Protein AF-T1PZU6-F1 (afdb_monomer_lite)

Radius of gyration: 20.19 Å; chains: 1; bounding box: 50×31×63 Å

Sequence (178 aa):
MLPDRKLKYFGQQSLHVLSESKDANSLLLFWYWEDCLKQRFERFVVALEDASKDALPFLKDKALNTMFDLLKDKPEQERKLLSTLVNKLGDPERKVASNAGYLLSRLLTAHSNMKAGVVDEVHIFVFRPHVGLRARYYAVIFFNQILLSPHGDGPNLARPPLDIYFALFKGLISTDDE

Foldseek 3Di:
DDDPDAQDALVVDDCVVLVVDPCNPVVSVVNNVSNVVLVVVVVVLVVLLVLLVDPDVVSVLVSLVVLLVCCQPPCHVVLSSLLSLLCQCQPPDPVSNLVSLVSLLVSCVRDVPCLVVNLVSNLVVLPDPPRDPSSLVSSLVSLVSDDADPDDCRVVSVPSSVVSVVVVVVVVVVVVVD

Secondary structure (DSSP, 8-state):
---SS----GGGS-THHHHH-S-HHHHHHHHHHHHHHHHHHHHHHHHHHHHTTSS-HHHHHHHHHHHHHHHHH--TTHHHHHHHHHHGGG-SSHHHHHHHHHHHHHHHHH-GGGHHHHHHHHHHHHTSTT--HHHHHHHHHHHHH----SSTTHHHHTHHHHHHHHHHHHHHHHHTT-

InterPro domains:
  IPR016024 Armadillo-type fold [SSF48371] (31-120)
  IPR040155 CEBPZ/Mak21-like [PTHR12048] (1-175)

pLDDT: mean 88.54, std 9.93, range [37.41, 98.0]

Organism: Pinus tabuliformis (NCBI:txid88731)

Structure (mmCIF, N/CA/C/O backbone):
data_AF-T1PZU6-F1
#
_entry.id   AF-T1PZU6-F1
#
loop_
_atom_site.group_PDB
_atom_site.id
_atom_site.type_symbol
_atom_site.label_atom_id
_atom_site.label_alt_id
_atom_site.label_comp_id
_atom_site.label_asym_id
_atom_site.label_entity_id
_atom_site.label_seq_id
_atom_site.pdbx_PDB_ins_code
_atom_site.Cartn_x
_atom_site.Cartn_y
_atom_site.Cartn_z
_atom_site.occupancy
_atom_site.B_iso_or_equiv
_atom_site.auth_seq_id
_atom_site.auth_comp_id
_atom_site.auth_asym_id
_atom_site.auth_atom_id
_atom_site.pdbx_PDB_model_num
ATOM 1 N N . MET A 1 1 ? -7.942 10.747 18.951 1.00 50.69 1 MET A N 1
ATOM 2 C CA . MET A 1 1 ? -9.085 9.996 19.523 1.00 50.69 1 MET A CA 1
ATOM 3 C C . MET A 1 1 ? -9.245 8.578 18.951 1.00 50.69 1 MET A C 1
ATOM 5 O O . MET A 1 1 ? -10.196 7.910 19.325 1.00 50.69 1 MET A O 1
ATOM 9 N N . LEU A 1 2 ? -8.332 8.073 18.105 1.00 65.38 2 LEU A N 1
ATOM 10 C CA . LEU A 1 2 ? -8.278 6.641 17.768 1.00 65.38 2 LEU A CA 1
ATOM 11 C C . LEU A 1 2 ? -7.325 5.918 18.727 1.00 65.38 2 LEU A C 1
ATOM 13 O O . LEU A 1 2 ? -6.334 6.534 19.124 1.00 65.38 2 LEU A O 1
ATOM 17 N N . PRO A 1 3 ? -7.588 4.648 19.076 1.00 76.75 3 PRO A N 1
ATOM 18 C CA . PRO A 1 3 ? -6.662 3.866 19.882 1.00 76.75 3 PRO A CA 1
ATOM 19 C C . PRO A 1 3 ? -5.323 3.660 19.151 1.00 76.75 3 PRO A C 1
ATOM 21 O O . PRO A 1 3 ? -5.237 3.738 17.922 1.00 76.75 3 PRO A O 1
ATOM 24 N N . ASP A 1 4 ? -4.267 3.357 19.905 1.00 82.12 4 ASP A N 1
ATOM 25 C CA . ASP A 1 4 ? -2.944 3.016 19.351 1.00 82.12 4 ASP A CA 1
ATOM 26 C C . ASP A 1 4 ? -2.824 1.540 18.936 1.00 82.12 4 ASP A C 1
ATOM 28 O O . ASP A 1 4 ? -1.750 1.058 18.590 1.00 82.12 4 ASP A O 1
ATOM 32 N N . ARG A 1 5 ? -3.957 0.827 18.907 1.00 88.19 5 ARG A N 1
ATOM 33 C CA . ARG A 1 5 ? -4.094 -0.539 18.389 1.00 88.19 5 ARG A CA 1
ATOM 34 C C . ARG A 1 5 ? -4.959 -0.572 17.128 1.00 88.19 5 ARG A C 1
ATOM 36 O O . ARG A 1 5 ? -5.801 0.304 16.935 1.00 88.19 5 ARG A O 1
ATOM 43 N N . LYS A 1 6 ? -4.814 -1.640 16.332 1.00 88.75 6 LYS A N 1
ATOM 44 C CA . LYS A 1 6 ? -5.706 -1.942 15.196 1.00 88.75 6 LYS A CA 1
ATOM 45 C C . LYS A 1 6 ? -7.159 -2.072 15.665 1.00 88.75 6 LYS A C 1
ATOM 47 O O . LYS A 1 6 ? -7.419 -2.536 16.786 1.00 88.75 6 LYS A O 1
ATOM 52 N N . LEU A 1 7 ? -8.086 -1.661 14.804 1.00 92.88 7 LEU A N 1
ATOM 53 C CA . LEU A 1 7 ? -9.520 -1.759 15.055 1.00 92.88 7 LEU A CA 1
ATOM 54 C C . LEU A 1 7 ? -9.953 -3.226 15.049 1.00 92.88 7 LEU A C 1
ATOM 56 O O . LEU A 1 7 ? -9.413 -4.046 14.297 1.00 92.88 7 LEU A O 1
ATOM 60 N N . LYS A 1 8 ? -10.952 -3.552 15.864 1.00 92.75 8 LYS A N 1
ATOM 61 C CA . LYS A 1 8 ? -11.527 -4.897 15.953 1.00 92.75 8 LYS A CA 1
ATOM 62 C C . LYS A 1 8 ? -12.921 -4.931 15.348 1.00 92.75 8 LYS A C 1
ATOM 64 O O . LYS A 1 8 ? -13.692 -3.992 15.517 1.00 92.75 8 LYS A O 1
ATOM 69 N N . TYR A 1 9 ? -13.244 -6.036 14.684 1.00 94.56 9 TYR A N 1
ATOM 70 C CA . TYR A 1 9 ? -14.632 -6.330 14.345 1.00 94.56 9 TYR A CA 1
ATOM 71 C C . TYR A 1 9 ? -15.425 -6.657 15.609 1.00 94.56 9 TYR A C 1
ATOM 73 O O . TYR A 1 9 ? -14.864 -7.128 16.602 1.00 94.56 9 TYR A O 1
ATOM 81 N N . PHE A 1 10 ? -16.741 -6.490 15.547 1.00 93.19 10 PHE A N 1
ATOM 82 C CA . PHE A 1 10 ? -17.642 -6.769 16.661 1.00 93.19 10 PHE A CA 1
ATOM 83 C C . PHE A 1 10 ? -17.497 -8.215 17.156 1.00 93.19 10 PHE A C 1
ATOM 85 O O . PHE A 1 10 ? -17.365 -8.459 18.352 1.00 93.19 10 PHE A O 1
ATOM 92 N N . GLY A 1 11 ? -17.407 -9.176 16.230 1.00 91.38 11 GLY A N 1
ATOM 93 C CA . GLY A 1 11 ? -17.224 -10.596 16.554 1.00 91.38 11 GLY A CA 1
ATOM 94 C C . GLY A 1 11 ? -15.867 -10.958 17.174 1.00 91.38 11 GLY A C 1
ATOM 95 O O . GLY A 1 11 ? -15.697 -12.079 17.636 1.00 91.38 11 GLY A O 1
ATOM 96 N N . GLN A 1 12 ? -14.895 -10.038 17.192 1.00 92.50 12 GLN A N 1
ATOM 97 C CA . GLN A 1 12 ? -13.577 -10.236 17.815 1.00 92.50 12 GLN A CA 1
ATOM 98 C C . GLN A 1 12 ? -13.513 -9.701 19.253 1.00 92.50 12 GLN A C 1
ATOM 100 O O . GLN A 1 12 ? -12.466 -9.786 19.903 1.00 92.50 12 GLN A O 1
ATOM 105 N N . GLN A 1 13 ? -14.596 -9.096 19.741 1.00 91.12 13 GLN A N 1
ATOM 106 C CA . GLN A 1 13 ? -14.656 -8.527 21.081 1.00 91.12 13 GLN A CA 1
ATOM 107 C C . GLN A 1 13 ? -14.931 -9.625 22.115 1.00 91.12 13 GLN A C 1
ATOM 109 O O . GLN A 1 13 ? -15.678 -10.571 21.867 1.00 91.12 13 GLN A O 1
ATOM 114 N N . SER A 1 14 ? -14.309 -9.518 23.290 1.00 87.50 14 SER A N 1
ATOM 115 C CA . SER A 1 14 ? -14.438 -10.537 24.336 1.00 87.50 14 SER A CA 1
ATOM 116 C C . SER A 1 14 ? -15.700 -10.312 25.162 1.00 87.50 14 SER A C 1
ATOM 118 O O . SER A 1 14 ? -15.743 -9.408 25.995 1.00 87.50 14 SER A O 1
ATOM 120 N N . LEU A 1 15 ? -16.707 -11.170 24.980 1.00 83.62 15 LEU A N 1
ATOM 121 C CA . LEU A 1 15 ? -17.978 -11.097 25.714 1.00 83.62 15 LEU A CA 1
ATOM 122 C C . LEU A 1 15 ? -17.810 -11.248 27.236 1.00 83.62 15 LEU A C 1
ATOM 124 O O . LEU A 1 15 ? -18.623 -10.716 27.982 1.00 83.62 15 LEU A O 1
ATOM 128 N N . HIS A 1 16 ? -16.739 -11.896 27.708 1.00 83.25 16 HIS A N 1
ATOM 129 C CA . HIS A 1 16 ? -16.426 -12.006 29.142 1.00 83.25 16 HIS A CA 1
ATOM 130 C C . HIS A 1 16 ? -16.240 -10.634 29.811 1.00 83.25 16 HIS A C 1
ATOM 132 O O . HIS A 1 16 ? -16.545 -10.449 30.984 1.00 83.25 16 HIS A O 1
ATOM 138 N N . VAL A 1 17 ? -15.784 -9.632 29.056 1.00 83.81 17 VAL A N 1
ATOM 139 C CA . VAL A 1 17 ? -15.612 -8.264 29.569 1.00 83.81 17 VAL A CA 1
ATOM 140 C C . VAL A 1 17 ? -16.969 -7.588 29.819 1.00 83.81 17 VAL A C 1
ATOM 142 O O . VAL A 1 17 ? -17.066 -6.688 30.651 1.00 83.81 17 VAL A O 1
ATOM 145 N N . LEU A 1 18 ? -18.045 -8.032 29.153 1.00 80.44 18 LEU A N 1
ATOM 146 C CA . LEU A 1 18 ? -19.393 -7.494 29.375 1.00 80.44 18 LEU A CA 1
ATOM 147 C C . LEU A 1 18 ? -19.954 -7.891 30.741 1.00 80.44 18 LEU A C 1
ATOM 149 O O . LEU A 1 18 ? -20.626 -7.073 31.358 1.00 80.44 18 LEU A O 1
ATOM 153 N N . SER A 1 19 ? -19.678 -9.112 31.218 1.00 76.00 19 SER A N 1
ATOM 154 C CA . SER A 1 19 ? -20.188 -9.590 32.513 1.00 76.00 19 SER A CA 1
ATOM 155 C C . SER A 1 19 ? -19.568 -8.874 33.713 1.00 76.00 19 SER A C 1
ATOM 157 O O . SER A 1 19 ? -20.179 -8.825 34.776 1.00 76.00 19 SER A O 1
ATOM 159 N N . GLU A 1 20 ? -18.375 -8.306 33.547 1.00 79.12 20 GLU A N 1
ATOM 160 C CA . GLU A 1 20 ? -17.659 -7.571 34.598 1.00 79.12 20 GLU A CA 1
ATOM 161 C C . GLU A 1 20 ? -17.928 -6.057 34.551 1.00 79.12 20 GLU A C 1
ATOM 163 O O . GLU A 1 20 ? -17.630 -5.331 35.503 1.00 79.12 20 GLU A O 1
ATOM 168 N N . SER A 1 21 ? -18.492 -5.560 33.446 1.00 81.31 21 SER A N 1
ATOM 169 C CA . SER A 1 21 ? -18.734 -4.134 33.242 1.00 81.31 21 SER A CA 1
ATOM 170 C C . SER A 1 21 ? -20.009 -3.672 33.944 1.00 81.31 21 SER A C 1
ATOM 172 O O . SER A 1 21 ? -21.084 -4.242 33.766 1.00 81.31 21 SER A O 1
ATOM 174 N N . LYS A 1 22 ? -19.917 -2.550 34.668 1.00 79.88 22 LYS A N 1
ATOM 175 C CA . LYS A 1 22 ? -21.090 -1.852 35.223 1.00 79.88 22 LYS A CA 1
ATOM 176 C C . LYS A 1 22 ? -21.987 -1.235 34.142 1.00 79.88 22 LYS A C 1
ATOM 178 O O . LYS A 1 22 ? -23.138 -0.928 34.431 1.00 79.88 22 LYS A O 1
ATOM 183 N N . ASP A 1 23 ? -21.470 -1.056 32.926 1.00 87.38 23 ASP A N 1
ATOM 184 C CA . ASP A 1 23 ? -22.191 -0.477 31.790 1.00 87.38 23 ASP A CA 1
ATOM 185 C C . ASP A 1 23 ? -21.943 -1.291 30.510 1.00 87.38 23 ASP A C 1
ATOM 187 O O . ASP A 1 23 ? -21.188 -0.918 29.606 1.00 87.38 23 ASP A O 1
ATOM 191 N N . ALA A 1 24 ? -22.549 -2.477 30.465 1.00 87.50 24 ALA A N 1
ATOM 192 C CA . ALA A 1 24 ? -22.437 -3.390 29.332 1.00 87.50 24 ALA A CA 1
ATOM 193 C C . ALA A 1 24 ? -23.049 -2.814 28.038 1.00 87.50 24 ALA A C 1
ATOM 195 O O . ALA A 1 24 ? -22.529 -3.062 26.951 1.00 87.50 24 ALA A O 1
ATOM 196 N N . ASN A 1 25 ? -24.115 -2.011 28.140 1.00 89.44 25 ASN A N 1
ATOM 197 C CA . ASN A 1 25 ? -24.802 -1.441 26.977 1.00 89.44 25 ASN A CA 1
ATOM 198 C C . ASN A 1 25 ? -23.945 -0.390 26.262 1.00 89.44 25 ASN A C 1
ATOM 200 O O . ASN A 1 25 ? -23.821 -0.440 25.036 1.00 89.44 25 ASN A O 1
ATOM 204 N N . SER A 1 26 ? -23.304 0.522 27.001 1.00 90.44 26 SER A N 1
ATOM 205 C CA . SER A 1 26 ? -22.387 1.494 26.392 1.00 90.44 26 SER A CA 1
ATOM 206 C C . SER A 1 26 ? -21.176 0.816 25.750 1.00 90.44 26 SER A C 1
ATOM 208 O O . SER A 1 26 ? -20.726 1.236 24.683 1.00 90.44 26 SER A O 1
ATOM 210 N N . LEU A 1 27 ? -20.671 -0.268 26.353 1.00 90.88 27 LEU A N 1
ATOM 211 C CA . LEU A 1 27 ? -19.560 -1.039 25.793 1.00 90.88 27 LEU A CA 1
ATOM 212 C C . LEU A 1 27 ? -19.947 -1.737 24.479 1.00 90.88 27 LEU A C 1
ATOM 214 O O . LEU A 1 27 ? -19.192 -1.673 23.509 1.00 90.88 27 LEU A O 1
ATOM 218 N N . LEU A 1 28 ? -21.144 -2.329 24.410 1.00 91.69 28 LEU A N 1
ATOM 219 C CA . LEU A 1 28 ? -21.693 -2.907 23.177 1.00 91.69 28 LEU A CA 1
ATOM 220 C C . LEU A 1 28 ? -21.841 -1.861 22.068 1.00 91.69 28 LEU A C 1
ATOM 222 O O . LEU A 1 28 ? -21.465 -2.118 20.923 1.00 91.69 28 LEU A O 1
ATOM 226 N N . LEU A 1 29 ? -22.348 -0.670 22.402 1.00 92.56 29 LEU A N 1
ATOM 227 C CA . LEU A 1 29 ? -22.477 0.424 21.442 1.00 92.56 29 LEU A CA 1
ATOM 228 C C . LEU A 1 29 ? -21.107 0.872 20.916 1.00 92.56 29 LEU A C 1
ATOM 230 O O . LEU A 1 29 ? -20.946 1.077 19.712 1.00 92.56 29 LEU A O 1
ATOM 234 N N . PHE A 1 30 ? -20.109 0.975 21.797 1.00 91.31 30 PHE A N 1
ATOM 235 C CA . PHE A 1 30 ? -18.738 1.294 21.408 1.00 91.31 30 PHE A CA 1
ATOM 236 C C . PHE A 1 30 ? -18.144 0.231 20.474 1.00 91.31 30 PHE A C 1
ATOM 238 O O . PHE A 1 30 ? -17.544 0.575 19.457 1.00 91.31 30 PHE A O 1
ATOM 245 N N . TRP A 1 31 ? -18.345 -1.055 20.766 1.00 93.31 31 TRP A N 1
ATOM 246 C CA . TRP A 1 31 ? -17.894 -2.147 19.900 1.00 93.31 31 TRP A CA 1
ATOM 247 C C . TRP A 1 31 ? -18.561 -2.132 18.529 1.00 93.31 31 TRP A C 1
ATOM 249 O O . TRP A 1 31 ? -17.892 -2.358 17.523 1.00 93.31 31 TRP A O 1
ATOM 259 N N . TYR A 1 32 ? -19.861 -1.846 18.475 1.00 94.19 32 TYR A N 1
ATOM 260 C CA . TYR A 1 32 ? -20.583 -1.716 17.212 1.00 94.19 32 TYR A CA 1
ATOM 261 C C . TYR A 1 32 ? -20.080 -0.521 16.392 1.00 94.19 32 TYR A C 1
ATOM 263 O O . TYR A 1 32 ? -19.895 -0.618 15.177 1.00 94.19 32 TYR A O 1
ATOM 271 N N . TRP A 1 33 ? -19.798 0.602 17.055 1.00 95.00 33 TRP A N 1
ATOM 272 C CA . TRP A 1 33 ? -19.180 1.755 16.412 1.00 95.00 33 TRP A CA 1
ATOM 273 C C . TRP A 1 33 ? -17.775 1.435 15.878 1.00 95.00 33 TRP A C 1
ATOM 275 O O . TRP A 1 33 ? -17.469 1.794 14.739 1.00 95.00 33 TRP A O 1
ATOM 285 N N . GLU A 1 34 ? -16.943 0.735 16.660 1.00 94.56 34 GLU A N 1
ATOM 286 C CA . GLU A 1 34 ? -15.592 0.321 16.254 1.00 94.56 34 GLU A CA 1
ATOM 287 C C . GLU A 1 34 ? -15.638 -0.567 15.000 1.00 94.56 34 GLU A C 1
ATOM 289 O O . GLU A 1 34 ? -14.887 -0.340 14.048 1.00 94.56 34 GLU A O 1
ATOM 294 N N . ASP A 1 35 ? -16.571 -1.519 14.963 1.00 95.44 35 ASP A N 1
ATOM 295 C CA . ASP A 1 35 ? -16.813 -2.390 13.814 1.00 95.44 35 ASP A CA 1
ATOM 296 C C . ASP A 1 35 ? -17.216 -1.596 12.561 1.00 95.44 35 ASP A C 1
ATOM 298 O O . ASP A 1 35 ? -16.600 -1.735 11.500 1.00 95.44 35 ASP A O 1
ATOM 302 N N . CYS A 1 36 ? -18.182 -0.681 12.692 1.00 96.12 36 CYS A N 1
ATOM 303 C CA . CYS A 1 36 ? -18.616 0.181 11.592 1.00 96.12 36 CYS A CA 1
ATOM 304 C C . CYS A 1 36 ? -17.473 1.057 11.062 1.00 96.12 36 CYS A C 1
ATOM 306 O O . CYS A 1 36 ? -17.3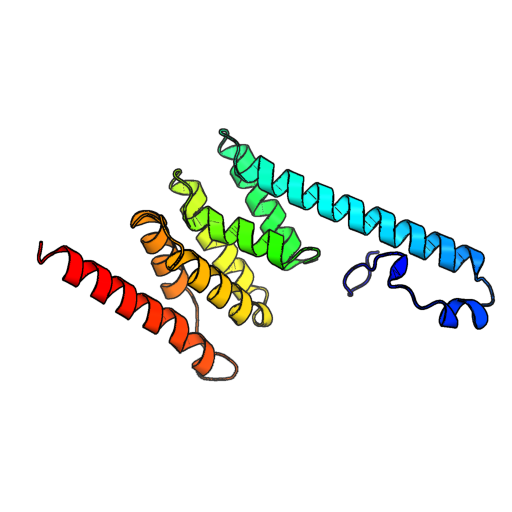49 1.270 9.850 1.00 96.12 36 CYS A O 1
ATOM 308 N N . LEU A 1 37 ? -16.636 1.580 11.961 1.00 94.75 37 LEU A N 1
ATOM 309 C CA . LEU A 1 37 ? -15.469 2.368 11.590 1.00 94.75 37 LEU A CA 1
ATOM 310 C C . LEU A 1 37 ? -14.459 1.517 10.814 1.00 94.75 37 LEU A C 1
ATOM 312 O O . LEU A 1 37 ? -13.980 1.960 9.769 1.00 94.75 37 LEU A O 1
ATOM 316 N N . LYS A 1 38 ? -14.181 0.294 11.279 1.00 95.06 38 LYS A N 1
ATOM 317 C CA . LYS A 1 38 ? -13.274 -0.641 10.606 1.00 95.06 38 LYS A CA 1
ATOM 318 C C . LYS A 1 38 ? -13.753 -0.974 9.191 1.00 95.06 38 LYS A C 1
ATOM 320 O O . LYS A 1 38 ? -12.992 -0.824 8.236 1.00 95.06 38 LYS A O 1
ATOM 325 N N . GLN A 1 39 ? -15.035 -1.306 9.030 1.00 96.25 39 GLN A N 1
ATOM 326 C CA . GLN A 1 39 ? -15.628 -1.561 7.714 1.00 96.25 39 GLN A CA 1
ATOM 327 C C . GLN A 1 39 ? -15.545 -0.340 6.785 1.00 96.25 39 GLN A C 1
ATOM 329 O O . GLN A 1 39 ? -15.301 -0.469 5.584 1.00 96.25 39 GLN A O 1
ATOM 334 N N . ARG A 1 40 ? -15.758 0.872 7.313 1.00 95.88 40 ARG A N 1
ATOM 335 C CA . ARG A 1 40 ? -15.651 2.102 6.517 1.00 95.88 40 ARG A CA 1
ATOM 336 C C . ARG A 1 40 ? -14.211 2.378 6.095 1.00 95.88 40 ARG A C 1
ATOM 338 O O . ARG A 1 40 ? -13.996 2.804 4.962 1.00 95.88 40 ARG A O 1
ATOM 345 N N . PHE A 1 41 ? -13.247 2.102 6.969 1.00 95.50 41 PHE A N 1
ATOM 346 C CA . PHE A 1 41 ? -11.828 2.207 6.648 1.00 95.50 41 PHE A CA 1
ATOM 347 C C . PHE A 1 41 ? -11.451 1.257 5.505 1.00 95.50 41 PHE A C 1
ATOM 349 O O . PHE A 1 41 ? -10.816 1.669 4.542 1.00 95.50 41 PHE A O 1
ATOM 356 N N . GLU A 1 42 ? -11.915 0.008 5.548 1.00 96.00 42 GLU A N 1
ATOM 357 C CA . GLU A 1 42 ? -11.705 -0.963 4.467 1.00 96.00 42 GLU A CA 1
ATOM 358 C C . GLU A 1 42 ? -12.232 -0.478 3.119 1.00 96.00 42 GLU A C 1
ATOM 360 O O . GLU A 1 42 ? -11.514 -0.528 2.119 1.00 96.00 42 GLU A O 1
ATOM 365 N N . ARG A 1 43 ? -13.457 0.061 3.094 1.00 97.69 43 ARG A N 1
ATOM 366 C CA . ARG A 1 43 ? -14.031 0.658 1.878 1.00 97.69 43 ARG A CA 1
ATOM 367 C C . ARG A 1 43 ? -13.212 1.848 1.387 1.00 97.69 43 ARG A C 1
ATOM 369 O O . ARG A 1 43 ? -13.040 2.005 0.183 1.00 97.69 43 ARG A O 1
ATOM 376 N N . PHE A 1 44 ? -12.686 2.664 2.298 1.00 97.44 44 PHE A N 1
ATOM 377 C CA . PHE A 1 44 ? -11.822 3.785 1.942 1.00 97.44 44 PHE A CA 1
ATOM 378 C C . PHE A 1 44 ? -10.505 3.317 1.309 1.00 97.44 44 PHE A C 1
ATOM 380 O O . PHE A 1 44 ? -10.106 3.846 0.277 1.00 97.44 44 PHE A O 1
ATOM 387 N N . VAL A 1 45 ? -9.870 2.275 1.853 1.00 97.56 45 VAL A N 1
ATOM 388 C CA . VAL A 1 45 ? -8.649 1.691 1.271 1.00 97.56 45 VAL A CA 1
ATOM 389 C C . VAL A 1 45 ? -8.910 1.089 -0.109 1.00 97.56 45 VAL A C 1
ATOM 391 O O . VAL A 1 45 ? -8.089 1.257 -1.005 1.00 97.56 45 VAL A O 1
ATOM 394 N N . VAL A 1 46 ? -10.056 0.430 -0.314 1.00 97.88 46 VAL A N 1
ATOM 395 C CA . VAL A 1 46 ? -10.481 -0.032 -1.650 1.00 97.88 46 VAL A CA 1
ATOM 396 C C . VAL A 1 46 ? -10.625 1.155 -2.610 1.00 97.88 46 VAL A C 1
ATOM 398 O O . VAL A 1 46 ? -10.061 1.127 -3.697 1.00 97.88 46 VAL A O 1
ATOM 401 N N . ALA A 1 47 ? -11.298 2.229 -2.190 1.00 98.00 47 ALA A N 1
ATOM 402 C CA . ALA A 1 47 ? -11.468 3.418 -3.022 1.00 98.00 47 ALA A CA 1
ATOM 403 C C . ALA A 1 47 ? -10.131 4.098 -3.374 1.00 98.00 47 ALA A C 1
ATOM 405 O O . ALA A 1 47 ? -9.963 4.574 -4.494 1.00 98.00 47 ALA A O 1
ATOM 406 N N . LEU A 1 48 ? -9.162 4.121 -2.452 1.00 97.88 48 LEU A N 1
ATOM 407 C CA . LEU A 1 48 ? -7.805 4.607 -2.726 1.00 97.88 48 LEU A CA 1
ATOM 408 C C . LEU A 1 48 ? -7.070 3.719 -3.732 1.00 97.88 48 LEU A C 1
ATOM 410 O O . LEU A 1 48 ? -6.387 4.231 -4.619 1.00 97.88 48 LEU A O 1
ATOM 414 N N . GLU A 1 49 ? -7.209 2.398 -3.613 1.00 97.62 49 GLU A N 1
ATOM 415 C CA . GLU A 1 49 ? -6.639 1.456 -4.573 1.00 97.62 49 GLU A CA 1
ATOM 416 C C . GLU A 1 49 ? -7.187 1.714 -5.982 1.00 97.62 49 GLU A C 1
ATOM 418 O O . GLU A 1 49 ? -6.409 1.799 -6.936 1.00 97.62 49 GLU A O 1
ATOM 423 N N . ASP A 1 50 ? -8.497 1.905 -6.114 1.00 97.31 50 ASP A N 1
ATOM 424 C CA . ASP A 1 50 ? -9.139 2.194 -7.396 1.00 97.31 50 ASP A CA 1
ATOM 425 C C . ASP A 1 50 ? -8.727 3.568 -7.939 1.00 97.31 50 ASP A C 1
ATOM 427 O O . ASP A 1 50 ? -8.305 3.670 -9.091 1.00 97.31 50 ASP A O 1
ATOM 431 N N . ALA A 1 51 ? -8.706 4.605 -7.095 1.00 97.06 51 ALA A N 1
ATOM 432 C CA . ALA A 1 51 ? -8.222 5.937 -7.467 1.00 97.06 51 ALA A CA 1
ATOM 433 C C . ALA A 1 51 ? -6.751 5.924 -7.920 1.00 97.06 51 ALA A C 1
ATOM 435 O O . ALA A 1 51 ? -6.351 6.684 -8.800 1.00 97.06 51 ALA A O 1
ATOM 436 N N . SER A 1 52 ? -5.934 5.021 -7.373 1.00 97.12 52 SER A N 1
ATOM 437 C CA . SER A 1 52 ? -4.543 4.861 -7.800 1.00 97.12 52 SER A CA 1
ATOM 438 C C . SER A 1 52 ? -4.409 4.303 -9.221 1.00 97.12 52 SER A C 1
ATOM 440 O O . SER A 1 52 ? -3.344 4.418 -9.827 1.00 97.12 52 SER A O 1
ATOM 442 N N . LYS A 1 53 ? -5.447 3.653 -9.761 1.00 96.00 53 LYS A N 1
ATOM 443 C CA . LYS A 1 53 ? -5.484 3.071 -11.114 1.00 96.00 53 LYS A CA 1
ATOM 444 C C . LYS A 1 53 ? -6.111 4.017 -12.146 1.00 96.00 53 LYS A C 1
ATOM 446 O O . LYS A 1 53 ? -6.119 3.673 -13.324 1.00 96.00 53 LYS A O 1
ATOM 451 N N . ASP A 1 54 ? -6.599 5.179 -11.717 1.00 95.69 54 ASP A N 1
ATOM 452 C CA . ASP A 1 54 ? -7.269 6.158 -12.573 1.00 95.69 54 ASP A CA 1
ATOM 453 C C . ASP A 1 54 ? -6.361 6.669 -13.708 1.00 95.69 54 ASP A C 1
ATOM 455 O O . ASP A 1 54 ? -5.136 6.651 -13.597 1.00 95.69 54 ASP A O 1
ATOM 459 N N . ALA A 1 55 ? -6.944 7.137 -14.812 1.00 92.88 55 ALA A N 1
ATOM 460 C CA . ALA A 1 55 ? -6.192 7.701 -15.932 1.00 92.88 55 ALA A CA 1
ATOM 461 C C . ALA A 1 55 ? -5.566 9.069 -15.605 1.00 92.88 55 ALA A C 1
ATOM 463 O O . ALA A 1 55 ? -4.580 9.453 -16.233 1.00 92.88 55 ALA A O 1
ATOM 464 N N . LEU A 1 56 ? -6.120 9.805 -14.636 1.00 93.69 56 LEU A N 1
ATOM 465 C CA . LEU A 1 56 ? -5.660 11.129 -14.233 1.00 93.69 56 LEU A CA 1
ATOM 466 C C . LEU A 1 56 ? -4.457 11.032 -13.275 1.00 93.69 56 LEU A C 1
ATOM 468 O O . LEU A 1 56 ? -4.619 10.604 -12.127 1.00 93.69 56 LEU A O 1
ATOM 472 N N . PRO A 1 57 ? -3.263 11.526 -13.664 1.00 91.38 57 PRO A N 1
ATOM 473 C CA . PRO A 1 57 ? -2.056 11.445 -12.831 1.00 91.38 57 PRO A CA 1
ATOM 474 C C . PRO A 1 57 ? -2.210 12.088 -11.449 1.00 91.38 57 PRO A C 1
ATOM 476 O O . PRO A 1 57 ? -1.684 11.594 -10.456 1.00 91.38 57 PRO A O 1
ATOM 479 N N . PHE A 1 58 ? -2.974 13.180 -11.367 1.00 93.69 58 PHE A N 1
ATOM 480 C CA . PHE A 1 58 ? -3.243 13.878 -10.109 1.00 93.69 58 PHE A CA 1
ATOM 481 C C . PHE A 1 58 ? -4.025 13.023 -9.103 1.00 93.69 58 PHE A C 1
ATOM 483 O O . PHE A 1 58 ? -3.757 13.092 -7.903 1.00 93.69 58 PHE A O 1
ATOM 490 N N . LEU A 1 59 ? -4.981 12.212 -9.571 1.00 95.56 59 LEU A N 1
ATOM 491 C CA . LEU A 1 59 ? -5.728 11.312 -8.690 1.00 95.56 59 LEU A CA 1
ATOM 492 C C . LEU A 1 59 ? -4.832 10.191 -8.176 1.00 95.56 59 LEU A C 1
ATOM 494 O O . LEU A 1 59 ? -4.860 9.902 -6.980 1.00 95.56 59 LEU A O 1
ATOM 498 N N . LYS A 1 60 ? -3.972 9.640 -9.042 1.00 96.75 60 LYS A N 1
ATOM 499 C CA . LYS A 1 60 ? -2.961 8.662 -8.628 1.00 96.75 60 LYS A CA 1
ATOM 500 C C . LYS A 1 60 ? -2.045 9.225 -7.548 1.00 96.75 60 LYS A C 1
ATOM 502 O O . LYS A 1 60 ? -1.836 8.578 -6.527 1.00 96.75 60 LYS A O 1
ATOM 507 N N . ASP A 1 61 ? -1.526 10.434 -7.755 1.00 95.94 61 ASP A N 1
ATOM 508 C CA . ASP A 1 61 ? -0.618 11.089 -6.814 1.00 95.94 61 ASP A CA 1
ATOM 509 C C . ASP A 1 61 ? -1.280 11.327 -5.451 1.00 95.94 61 ASP A C 1
ATOM 511 O O . ASP A 1 61 ? -0.731 10.950 -4.413 1.00 95.94 61 ASP A O 1
ATOM 515 N N . LYS A 1 62 ? -2.507 11.860 -5.439 1.00 97.31 62 LYS A N 1
ATOM 516 C CA . LYS A 1 62 ? -3.276 12.017 -4.199 1.00 97.31 62 LYS A CA 1
ATOM 517 C C . LYS A 1 62 ? -3.537 10.686 -3.505 1.00 97.31 62 LYS A C 1
ATOM 519 O O . LYS A 1 62 ? -3.387 10.607 -2.285 1.00 97.31 62 LYS A O 1
ATOM 524 N N . ALA A 1 63 ? -3.902 9.650 -4.258 1.00 98.00 63 ALA A N 1
ATOM 525 C CA . ALA A 1 63 ? -4.148 8.327 -3.701 1.00 98.00 63 ALA A CA 1
ATOM 526 C C . ALA A 1 63 ? -2.882 7.755 -3.047 1.00 98.00 63 ALA A C 1
ATOM 528 O O . ALA A 1 63 ? -2.946 7.276 -1.916 1.00 98.00 63 ALA A O 1
ATOM 529 N N . LEU A 1 64 ? -1.725 7.859 -3.710 1.00 98.00 64 LEU A N 1
ATOM 530 C CA . LEU A 1 64 ? -0.461 7.346 -3.180 1.00 98.00 64 LEU A CA 1
ATOM 531 C C . LEU A 1 64 ? 0.014 8.097 -1.939 1.00 98.00 64 LEU A C 1
ATOM 533 O O . LEU A 1 64 ? 0.386 7.451 -0.961 1.00 98.00 64 LEU A O 1
ATOM 537 N N . ASN A 1 65 ? -0.045 9.431 -1.942 1.00 97.88 65 ASN A N 1
ATOM 538 C CA . ASN A 1 65 ? 0.297 10.221 -0.757 1.00 97.88 65 ASN A CA 1
ATOM 539 C C . ASN A 1 65 ? -0.634 9.889 0.419 1.00 97.88 65 ASN A C 1
ATOM 541 O O . ASN A 1 65 ? -0.158 9.653 1.525 1.00 97.88 65 ASN A O 1
ATOM 545 N N . THR A 1 66 ? -1.941 9.747 0.167 1.00 97.94 66 THR A N 1
ATOM 546 C CA . THR A 1 66 ? -2.897 9.352 1.215 1.00 97.94 66 THR A CA 1
ATOM 547 C C . THR A 1 66 ? -2.578 7.961 1.768 1.00 97.94 66 THR A C 1
ATOM 549 O O . THR A 1 66 ? -2.574 7.768 2.978 1.00 97.94 66 THR A O 1
ATOM 552 N N . MET A 1 67 ? -2.272 6.981 0.909 1.00 97.56 67 MET A N 1
ATOM 553 C CA . MET A 1 67 ? -1.883 5.637 1.356 1.00 97.56 67 MET A CA 1
ATOM 554 C C . MET A 1 67 ? -0.587 5.645 2.173 1.00 97.56 67 MET A C 1
ATOM 556 O O . MET A 1 67 ? -0.489 4.916 3.159 1.00 97.56 67 MET A O 1
ATOM 560 N N . PHE A 1 68 ? 0.389 6.470 1.787 1.00 97.12 68 PHE A N 1
ATOM 561 C CA . PHE A 1 68 ? 1.619 6.674 2.548 1.00 97.12 68 PHE A CA 1
ATOM 562 C C . PHE A 1 68 ? 1.336 7.253 3.940 1.00 97.12 68 PHE A C 1
ATOM 564 O O . PHE A 1 68 ? 1.826 6.704 4.925 1.00 97.12 68 PHE A O 1
ATOM 571 N N . ASP A 1 69 ? 0.519 8.304 4.034 1.00 96.25 69 ASP A N 1
ATOM 572 C CA . ASP A 1 69 ? 0.174 8.927 5.317 1.00 96.25 69 ASP A CA 1
ATOM 573 C C . ASP A 1 69 ? -0.563 7.936 6.233 1.00 96.25 69 ASP A C 1
ATOM 575 O O . ASP A 1 69 ? -0.262 7.842 7.423 1.00 96.25 69 ASP A O 1
ATOM 579 N N . LEU A 1 70 ? -1.461 7.113 5.674 1.00 94.94 70 LEU A N 1
ATOM 580 C CA . LEU A 1 70 ? -2.107 6.030 6.421 1.00 94.94 70 LEU A CA 1
ATOM 581 C C . LEU A 1 70 ? -1.093 4.993 6.921 1.00 94.94 70 LEU A C 1
ATOM 583 O O . LEU A 1 70 ? -1.124 4.645 8.096 1.00 94.94 70 LEU A O 1
ATOM 587 N N . LEU A 1 71 ? -0.185 4.511 6.066 1.00 94.44 71 LEU A N 1
ATOM 588 C CA . LEU A 1 71 ? 0.845 3.539 6.463 1.00 94.44 71 LEU A CA 1
ATOM 589 C C . LEU A 1 71 ? 1.765 4.079 7.562 1.00 94.44 71 LEU A C 1
ATOM 591 O O . LEU A 1 71 ? 2.172 3.325 8.442 1.00 94.44 71 LEU A O 1
ATOM 595 N N . LYS A 1 72 ? 2.084 5.372 7.501 1.00 92.94 72 LYS A N 1
ATOM 596 C CA . LYS A 1 72 ? 2.950 6.049 8.460 1.00 92.94 72 LYS A CA 1
ATOM 597 C C . LYS A 1 72 ? 2.249 6.264 9.807 1.00 92.94 72 LYS A C 1
ATOM 599 O O . LYS A 1 72 ? 2.771 5.891 10.852 1.00 92.94 72 LYS A O 1
ATOM 604 N N . ASP A 1 73 ? 1.050 6.842 9.802 1.00 90.81 73 ASP A N 1
ATOM 605 C CA . ASP A 1 73 ? 0.438 7.323 11.043 1.00 90.81 73 ASP A CA 1
ATOM 606 C C . ASP A 1 73 ? -0.552 6.311 11.658 1.00 90.81 73 ASP A C 1
ATOM 608 O O . ASP A 1 73 ? -0.589 6.142 12.881 1.00 90.81 73 ASP A O 1
ATOM 612 N N . LYS A 1 74 ? -1.366 5.621 10.842 1.00 88.69 74 LYS A N 1
ATOM 613 C CA . LYS A 1 74 ? -2.383 4.644 11.292 1.00 88.69 74 LYS A CA 1
ATOM 614 C C . LYS A 1 74 ? -2.567 3.506 10.261 1.00 88.69 74 LYS A C 1
ATOM 616 O O . LYS A 1 74 ? -3.539 3.535 9.499 1.00 88.69 74 LYS A O 1
ATOM 621 N N . PRO A 1 75 ? -1.691 2.475 10.259 1.00 89.31 75 PRO A N 1
ATOM 622 C CA . PRO A 1 75 ? -1.659 1.411 9.246 1.00 89.31 75 PRO A CA 1
ATOM 623 C C . PRO A 1 75 ? -2.766 0.354 9.439 1.00 89.31 75 PRO A C 1
ATOM 625 O O . PRO A 1 75 ? -2.525 -0.852 9.553 1.00 89.31 75 PRO A O 1
ATOM 628 N N . GLU A 1 76 ? -4.022 0.781 9.492 1.00 92.69 76 GLU A N 1
ATOM 629 C CA . GLU A 1 76 ? -5.158 -0.129 9.357 1.00 92.69 76 GLU A CA 1
ATOM 630 C C . GLU A 1 76 ? -5.189 -0.645 7.903 1.00 92.69 76 GLU A C 1
ATOM 632 O O . GLU A 1 76 ? -4.922 0.108 6.973 1.00 92.69 76 GLU A O 1
ATOM 637 N N . GLN A 1 77 ? -5.433 -1.944 7.681 1.00 93.81 77 GLN A N 1
ATOM 638 C CA . GLN A 1 77 ? -5.283 -2.579 6.352 1.00 93.81 77 GLN A CA 1
ATOM 639 C C . GLN A 1 77 ? -3.866 -2.473 5.730 1.00 93.81 77 GLN A C 1
ATOM 641 O O . GLN A 1 77 ? -3.703 -2.493 4.509 1.00 93.81 77 GLN A O 1
ATOM 646 N N . GLU A 1 78 ? -2.830 -2.434 6.575 1.00 93.88 78 GLU A N 1
ATOM 647 C CA . GLU A 1 78 ? -1.404 -2.322 6.219 1.00 93.88 78 GLU A CA 1
ATOM 648 C C . GLU A 1 78 ? -0.973 -3.146 4.999 1.00 93.88 78 GLU A C 1
ATOM 650 O O . GLU A 1 78 ? -0.423 -2.598 4.049 1.00 93.88 78 GLU A O 1
ATOM 655 N N . ARG A 1 79 ? -1.272 -4.453 4.985 1.00 94.38 79 ARG A N 1
ATOM 656 C CA . ARG A 1 79 ? -0.878 -5.351 3.887 1.00 94.38 79 ARG A CA 1
ATOM 657 C C . ARG A 1 79 ? -1.430 -4.879 2.542 1.00 94.38 79 ARG A C 1
ATOM 659 O O . ARG A 1 79 ? -0.724 -4.905 1.540 1.00 94.38 79 ARG A O 1
ATOM 666 N N . LYS A 1 80 ? -2.693 -4.444 2.517 1.00 96.12 80 LYS A N 1
ATOM 667 C CA . LYS A 1 80 ? -3.356 -3.991 1.293 1.00 96.12 80 LYS A CA 1
ATOM 668 C C . LYS A 1 80 ? -2.791 -2.650 0.821 1.00 96.12 80 LYS A C 1
ATOM 670 O O . LYS A 1 80 ? -2.499 -2.499 -0.366 1.00 96.12 80 LYS A O 1
ATOM 675 N N . LEU A 1 81 ? -2.598 -1.711 1.746 1.00 97.25 81 LEU A N 1
ATOM 676 C CA . LEU A 1 81 ? -1.979 -0.413 1.469 1.00 97.25 81 LEU A CA 1
ATOM 677 C C . LEU A 1 81 ? -0.563 -0.581 0.904 1.00 97.25 81 LEU A C 1
ATOM 679 O O . LEU A 1 81 ? -0.250 -0.042 -0.156 1.00 97.25 81 LEU A O 1
ATOM 683 N N . LEU A 1 82 ? 0.267 -1.381 1.578 1.00 96.94 82 LEU A N 1
ATOM 684 C CA . LEU A 1 82 ? 1.649 -1.624 1.181 1.00 96.94 82 LEU A CA 1
ATOM 685 C C . LEU A 1 82 ? 1.727 -2.312 -0.183 1.00 96.94 82 LEU A C 1
ATOM 687 O O . LEU A 1 82 ? 2.448 -1.837 -1.057 1.00 96.94 82 LEU A O 1
ATOM 691 N N . SER A 1 83 ? 0.944 -3.372 -0.399 1.00 96.75 83 SER A N 1
ATOM 692 C CA . SER A 1 83 ? 0.913 -4.064 -1.691 1.00 96.75 83 SER A CA 1
ATOM 693 C C . SER A 1 83 ? 0.498 -3.121 -2.822 1.00 96.75 83 SER A C 1
ATOM 695 O O . SER A 1 83 ? 1.111 -3.115 -3.888 1.00 96.75 83 SER A O 1
ATOM 697 N N . THR A 1 84 ? -0.489 -2.251 -2.582 1.00 97.50 84 THR A N 1
ATOM 698 C CA . THR A 1 84 ? -0.926 -1.249 -3.566 1.00 97.50 84 THR A CA 1
ATOM 699 C C . THR A 1 84 ? 0.190 -0.261 -3.902 1.00 97.50 84 THR A C 1
ATOM 701 O O . THR A 1 84 ? 0.439 -0.007 -5.080 1.00 97.50 84 THR A O 1
ATOM 704 N N . LEU A 1 85 ? 0.894 0.258 -2.892 1.00 97.31 85 LEU A N 1
ATOM 705 C CA . LEU A 1 85 ? 1.998 1.200 -3.079 1.00 97.31 85 LEU A CA 1
ATOM 706 C C . LEU A 1 85 ? 3.182 0.549 -3.816 1.00 97.31 85 LEU A C 1
ATOM 708 O O . LEU A 1 85 ? 3.702 1.129 -4.767 1.00 97.31 85 LEU A O 1
ATOM 712 N N . VAL A 1 86 ? 3.554 -0.683 -3.451 1.00 96.75 86 VAL A N 1
ATOM 713 C CA . VAL A 1 86 ? 4.604 -1.465 -4.129 1.00 96.75 86 VAL A CA 1
ATOM 714 C C . VAL A 1 86 ? 4.234 -1.752 -5.582 1.00 96.75 86 VAL A C 1
ATOM 716 O O . VAL A 1 86 ? 5.059 -1.561 -6.474 1.00 96.75 86 VAL A O 1
ATOM 719 N N . ASN A 1 87 ? 2.981 -2.121 -5.861 1.00 96.25 87 ASN A N 1
ATOM 720 C CA . ASN A 1 87 ? 2.515 -2.354 -7.230 1.00 96.25 87 ASN A CA 1
ATOM 721 C C . ASN A 1 87 ? 2.682 -1.116 -8.124 1.00 96.25 87 ASN A C 1
ATOM 723 O O . ASN A 1 87 ? 2.839 -1.255 -9.340 1.00 96.2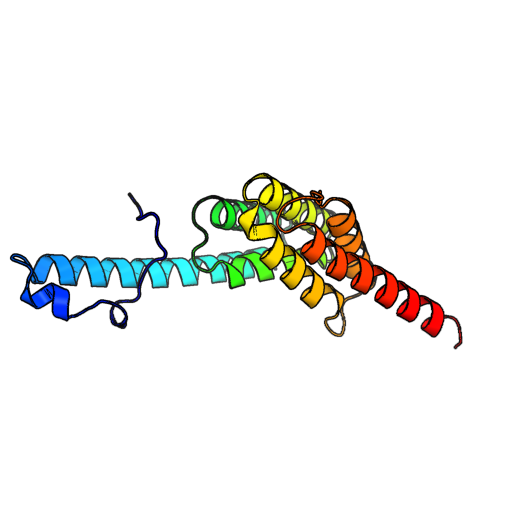5 87 ASN A O 1
ATOM 727 N N . LYS A 1 88 ? 2.694 0.097 -7.551 1.00 96.88 88 LYS A N 1
ATOM 728 C CA . LYS A 1 88 ? 2.920 1.329 -8.315 1.00 96.88 88 LYS A CA 1
ATOM 729 C C . LYS A 1 88 ? 4.349 1.538 -8.786 1.00 96.88 88 LYS A C 1
ATOM 731 O O . LYS A 1 88 ? 4.530 2.321 -9.712 1.00 96.88 88 LYS A O 1
ATOM 736 N N . LEU A 1 89 ? 5.327 0.765 -8.312 1.00 95.94 89 LEU A N 1
ATOM 737 C CA . LEU A 1 89 ? 6.647 0.679 -8.955 1.00 95.94 89 LEU A CA 1
ATOM 738 C C . LEU A 1 89 ? 6.552 0.215 -10.422 1.00 95.94 89 LEU A C 1
ATOM 740 O O . LEU A 1 89 ? 7.428 0.517 -11.231 1.00 95.94 89 LEU A O 1
ATOM 744 N N . GLY A 1 90 ? 5.479 -0.501 -10.773 1.00 94.44 90 GLY A N 1
ATOM 745 C CA . GLY A 1 90 ? 5.187 -0.946 -12.132 1.00 94.44 90 GLY A CA 1
ATOM 746 C C . GLY A 1 90 ? 4.267 -0.031 -12.938 1.00 94.44 90 GLY A C 1
ATOM 747 O O . GLY A 1 90 ? 3.819 -0.449 -14.004 1.00 94.44 90 GLY A O 1
ATOM 748 N N . ASP A 1 91 ? 3.948 1.180 -12.465 1.00 95.06 91 ASP A N 1
ATOM 749 C CA . ASP A 1 91 ? 3.032 2.066 -13.191 1.00 95.06 91 ASP A CA 1
ATOM 750 C C . ASP A 1 91 ? 3.620 2.481 -14.562 1.00 95.06 91 ASP A C 1
ATOM 752 O O . ASP A 1 91 ? 4.816 2.803 -14.668 1.00 95.06 91 ASP A O 1
ATOM 756 N N . PRO A 1 92 ? 2.810 2.491 -15.642 1.00 92.25 92 PRO A N 1
ATOM 757 C CA . PRO A 1 92 ? 3.271 2.927 -16.959 1.00 92.25 92 PRO A CA 1
ATOM 758 C C . PRO A 1 92 ? 3.784 4.374 -16.948 1.00 92.25 92 PRO A C 1
ATOM 760 O O . PRO A 1 92 ? 4.722 4.703 -17.690 1.00 92.25 92 PRO A O 1
ATOM 763 N N . GLU A 1 93 ? 3.251 5.232 -16.075 1.00 94.06 93 GLU A N 1
ATOM 764 C CA . GLU A 1 93 ? 3.694 6.611 -15.922 1.00 94.06 93 GLU A CA 1
ATOM 765 C C . GLU A 1 93 ? 4.959 6.705 -15.054 1.00 94.06 93 GLU A C 1
ATOM 767 O O . GLU A 1 93 ? 4.976 6.359 -13.874 1.00 94.06 93 GLU A O 1
ATOM 772 N N . ARG A 1 94 ? 6.048 7.229 -15.638 1.00 93.44 94 ARG A N 1
ATOM 773 C CA . ARG A 1 94 ? 7.373 7.301 -14.981 1.00 93.44 94 ARG A CA 1
ATOM 774 C C . ARG A 1 94 ? 7.333 8.063 -13.664 1.00 93.44 94 ARG A C 1
ATOM 776 O O . ARG A 1 94 ? 7.969 7.651 -12.704 1.00 93.44 94 ARG A O 1
ATOM 783 N N . LYS A 1 95 ? 6.584 9.165 -13.630 1.00 94.56 95 LYS A N 1
ATOM 784 C CA . LYS A 1 95 ? 6.459 10.011 -12.441 1.00 94.56 95 LYS A CA 1
ATOM 785 C C . LYS A 1 95 ? 5.796 9.261 -11.287 1.00 94.56 95 LYS A C 1
ATOM 787 O O . LYS A 1 95 ? 6.268 9.373 -10.164 1.00 94.56 95 LYS A O 1
ATOM 792 N N . VAL A 1 96 ? 4.774 8.456 -11.574 1.00 96.00 96 VAL A N 1
ATOM 793 C CA . VAL A 1 96 ? 4.051 7.665 -10.568 1.00 96.00 96 VAL A CA 1
ATOM 794 C C . VAL A 1 96 ? 4.939 6.552 -10.016 1.00 96.00 96 VAL A C 1
ATOM 796 O O . VAL A 1 96 ? 5.048 6.421 -8.801 1.00 96.00 96 VAL A O 1
ATOM 799 N N . ALA A 1 97 ? 5.639 5.815 -10.884 1.00 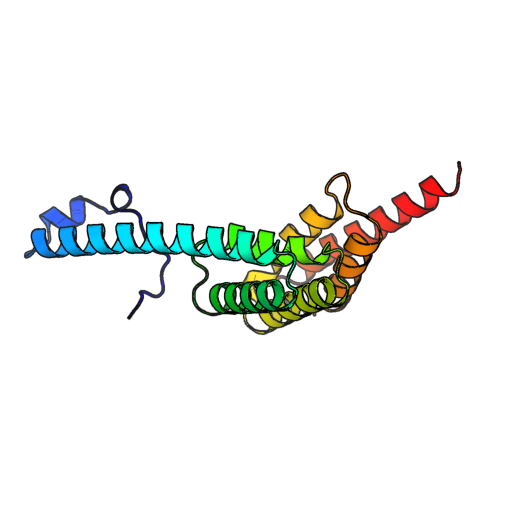95.75 97 ALA A N 1
ATOM 800 C CA . ALA A 1 97 ? 6.566 4.766 -10.456 1.00 95.75 97 ALA A CA 1
ATOM 801 C C . ALA A 1 97 ? 7.729 5.307 -9.610 1.00 95.75 97 ALA A C 1
ATOM 803 O O . ALA A 1 97 ? 8.034 4.763 -8.547 1.00 95.75 97 ALA A O 1
ATOM 804 N N . SER A 1 98 ? 8.330 6.426 -10.030 1.00 95.31 98 SER A N 1
ATOM 805 C CA . SER A 1 98 ? 9.352 7.117 -9.237 1.00 95.31 98 SER A CA 1
ATOM 806 C C . SER A 1 98 ? 8.805 7.605 -7.891 1.00 95.31 98 SER A C 1
ATOM 808 O O . SER A 1 98 ? 9.480 7.454 -6.873 1.00 95.31 98 SER A O 1
ATOM 810 N N . ASN A 1 99 ? 7.593 8.175 -7.866 1.00 96.31 99 ASN A N 1
ATOM 811 C CA . ASN A 1 99 ? 6.976 8.656 -6.630 1.00 96.31 99 ASN A CA 1
ATOM 812 C C . ASN A 1 99 ? 6.677 7.502 -5.659 1.00 96.31 99 ASN A C 1
ATOM 814 O O . ASN A 1 99 ? 6.956 7.613 -4.471 1.00 96.31 99 ASN A O 1
ATOM 818 N N . ALA A 1 100 ? 6.199 6.359 -6.157 1.00 97.31 100 ALA A N 1
ATOM 819 C CA . ALA A 1 100 ? 5.990 5.169 -5.335 1.00 97.31 100 ALA A CA 1
ATOM 820 C C . ALA A 1 100 ? 7.285 4.731 -4.629 1.00 97.31 100 ALA A C 1
ATOM 822 O O . ALA A 1 100 ? 7.287 4.545 -3.413 1.00 97.31 100 ALA A O 1
ATOM 823 N N . GLY A 1 101 ? 8.404 4.658 -5.362 1.00 96.00 101 GLY A N 1
ATOM 824 C CA . GLY A 1 101 ? 9.717 4.369 -4.775 1.00 96.00 101 GLY A CA 1
ATOM 825 C C . GLY A 1 101 ? 10.135 5.401 -3.722 1.00 96.00 101 GLY A C 1
ATOM 826 O O . GLY A 1 101 ? 10.577 5.032 -2.637 1.00 96.00 101 GLY A O 1
ATOM 827 N N . TYR A 1 102 ? 9.922 6.691 -3.994 1.00 95.88 102 TYR A N 1
ATOM 828 C CA . TYR A 1 102 ? 10.204 7.771 -3.044 1.00 95.88 102 TYR A CA 1
ATOM 829 C C . TYR A 1 102 ? 9.385 7.660 -1.745 1.00 95.88 102 TYR A C 1
ATOM 831 O O . TYR A 1 102 ? 9.941 7.783 -0.651 1.00 95.88 102 TYR A O 1
ATOM 839 N N . LEU A 1 103 ? 8.079 7.396 -1.845 1.00 96.69 103 LEU A N 1
ATOM 840 C CA . LEU A 1 103 ? 7.197 7.227 -0.688 1.00 96.69 103 LEU A CA 1
ATOM 841 C C . LEU A 1 103 ? 7.579 5.996 0.143 1.00 96.69 103 LEU A C 1
ATOM 843 O O . LEU A 1 103 ? 7.593 6.078 1.370 1.00 96.69 103 LEU A O 1
ATOM 847 N N . LEU A 1 104 ? 7.961 4.889 -0.501 1.00 95.88 104 LEU A N 1
ATOM 848 C CA . LEU A 1 104 ? 8.477 3.706 0.195 1.00 95.88 104 LEU A CA 1
ATOM 849 C C . LEU A 1 104 ? 9.776 4.023 0.952 1.00 95.88 104 LEU A C 1
ATOM 851 O O . LEU A 1 104 ? 9.897 3.683 2.128 1.00 95.88 104 LEU A O 1
ATOM 855 N N . SER A 1 105 ? 10.722 4.738 0.337 1.00 93.56 105 SER A N 1
ATOM 856 C CA . SER A 1 105 ? 11.967 5.151 1.005 1.00 93.56 105 SER A CA 1
ATOM 857 C C . SER A 1 105 ? 11.698 6.058 2.214 1.00 93.56 105 SER A C 1
ATOM 859 O O . SER A 1 105 ? 12.289 5.882 3.286 1.00 93.56 105 SER A O 1
ATOM 861 N N . ARG A 1 106 ? 10.749 6.998 2.092 1.00 94.31 106 ARG A N 1
ATOM 862 C CA . ARG A 1 106 ? 10.291 7.823 3.224 1.00 94.31 106 ARG A CA 1
ATOM 863 C C . ARG A 1 106 ? 9.643 6.995 4.327 1.00 94.31 106 ARG A C 1
ATOM 865 O O . ARG A 1 106 ? 9.884 7.281 5.498 1.00 94.31 106 ARG A O 1
ATOM 872 N N . LEU A 1 107 ? 8.863 5.973 3.975 1.00 93.38 107 LEU A N 1
ATOM 873 C CA . LEU A 1 107 ? 8.210 5.093 4.944 1.00 93.38 107 LEU A CA 1
ATOM 874 C C . LEU A 1 107 ? 9.255 4.342 5.775 1.00 93.38 107 LEU A C 1
ATOM 876 O O . LEU A 1 107 ? 9.166 4.327 6.999 1.00 93.38 107 LEU A O 1
ATOM 880 N N . LEU A 1 108 ? 10.297 3.814 5.126 1.00 90.75 108 LEU A N 1
ATOM 881 C CA . LEU A 1 108 ? 11.400 3.127 5.808 1.00 90.75 108 LEU A CA 1
ATOM 882 C C . LEU A 1 108 ? 12.257 4.044 6.682 1.00 90.75 108 LEU A C 1
ATOM 884 O O . LEU A 1 108 ? 12.865 3.582 7.649 1.00 90.75 108 LEU A O 1
ATOM 888 N N . THR A 1 109 ? 12.308 5.332 6.340 1.00 88.81 109 THR A N 1
ATOM 889 C CA . THR A 1 109 ? 12.983 6.352 7.151 1.00 88.81 109 THR A CA 1
ATOM 890 C C . THR A 1 109 ? 12.167 6.689 8.400 1.00 88.81 109 THR A C 1
ATOM 892 O O . THR A 1 109 ? 12.738 6.893 9.467 1.00 88.81 109 THR A O 1
ATOM 895 N N . ALA A 1 110 ? 10.836 6.716 8.285 1.00 89.19 110 ALA A N 1
ATOM 896 C CA . ALA A 1 110 ? 9.936 6.994 9.402 1.00 89.19 110 ALA A CA 1
ATOM 897 C C . ALA A 1 110 ? 9.742 5.786 10.343 1.00 89.19 110 ALA A C 1
ATOM 899 O O . ALA A 1 110 ?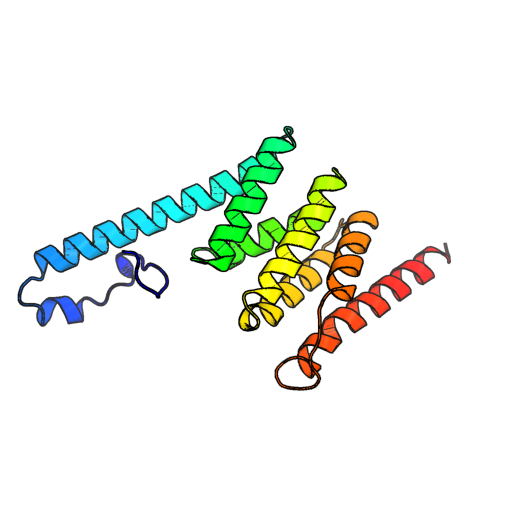 9.664 5.971 11.555 1.00 89.19 110 ALA A O 1
ATOM 900 N N . HIS A 1 111 ? 9.693 4.559 9.808 1.00 85.50 111 HIS A N 1
ATOM 901 C CA . HIS A 1 111 ? 9.411 3.337 10.571 1.00 85.50 111 HIS A CA 1
ATOM 902 C C . HIS A 1 111 ? 10.399 2.216 10.235 1.00 85.50 111 HIS A C 1
ATOM 904 O O . HIS A 1 111 ? 10.186 1.417 9.322 1.00 85.50 111 HIS A O 1
ATOM 910 N N . SER A 1 112 ? 11.464 2.092 11.031 1.00 82.00 112 SER A N 1
ATOM 911 C CA . SER A 1 112 ? 12.468 1.033 10.855 1.00 82.00 112 SER A CA 1
ATOM 912 C C . SER A 1 112 ? 11.882 -0.379 10.952 1.00 82.00 112 SER A C 1
ATOM 914 O O . SER A 1 112 ? 12.329 -1.267 10.233 1.00 82.00 112 SER A O 1
ATOM 916 N N . ASN A 1 113 ? 10.852 -0.575 11.782 1.00 83.69 113 ASN A N 1
ATOM 917 C CA . ASN A 1 113 ? 10.216 -1.880 11.999 1.00 83.69 113 ASN A CA 1
ATOM 918 C C . ASN A 1 113 ? 9.456 -2.393 10.762 1.00 83.69 113 ASN A C 1
ATOM 920 O O . ASN A 1 113 ? 9.156 -3.578 10.680 1.00 83.69 113 ASN A O 1
ATOM 924 N N . MET A 1 114 ? 9.157 -1.524 9.787 1.00 86.06 114 MET A N 1
ATOM 925 C CA . MET A 1 114 ? 8.482 -1.915 8.543 1.00 86.06 114 MET A CA 1
ATOM 926 C C . MET A 1 114 ? 9.452 -2.399 7.458 1.00 86.06 114 MET A C 1
ATOM 928 O O . MET A 1 114 ? 9.001 -2.901 6.430 1.00 86.06 114 MET A O 1
ATOM 932 N N . LYS A 1 115 ? 10.774 -2.276 7.660 1.00 87.94 115 LYS A N 1
ATOM 933 C CA . LYS A 1 115 ? 11.779 -2.616 6.638 1.00 87.94 115 LYS A CA 1
ATOM 934 C C . LYS A 1 115 ? 11.617 -4.031 6.092 1.00 87.94 115 LYS A C 1
ATOM 936 O O . LYS A 1 115 ? 11.602 -4.186 4.877 1.00 87.94 115 LYS A O 1
ATOM 941 N N . ALA A 1 116 ? 11.439 -5.024 6.963 1.00 87.31 116 ALA A N 1
ATOM 942 C CA . ALA A 1 116 ? 11.242 -6.413 6.548 1.00 87.31 116 ALA A CA 1
ATOM 943 C C . ALA A 1 116 ? 10.003 -6.582 5.662 1.00 87.31 116 ALA A C 1
ATOM 945 O O . ALA A 1 116 ? 10.124 -7.026 4.527 1.00 87.31 116 ALA A O 1
ATOM 946 N N . GLY A 1 117 ? 8.837 -6.117 6.123 1.00 89.62 117 GLY A N 1
ATOM 947 C CA . GLY A 1 117 ? 7.591 -6.248 5.365 1.00 89.62 117 GLY A CA 1
ATOM 948 C C . GLY A 1 117 ? 7.630 -5.553 4.000 1.00 89.62 117 GLY A C 1
ATOM 949 O O . GLY A 1 117 ? 7.115 -6.087 3.021 1.00 89.62 117 GLY A O 1
ATOM 950 N N . VAL A 1 118 ? 8.276 -4.385 3.906 1.00 92.25 118 VAL A N 1
ATOM 951 C CA . VAL A 1 118 ? 8.443 -3.674 2.627 1.00 92.25 118 VAL A CA 1
ATOM 952 C C . VAL A 1 118 ? 9.405 -4.412 1.697 1.00 92.25 118 VAL A C 1
ATOM 954 O O . VAL A 1 118 ? 9.096 -4.568 0.518 1.00 92.25 118 VAL A O 1
ATOM 957 N N . VAL A 1 119 ? 10.555 -4.872 2.203 1.00 89.75 119 VAL A N 1
ATOM 958 C CA . VAL A 1 119 ? 11.536 -5.630 1.407 1.00 89.75 119 VAL A CA 1
ATOM 959 C C . VAL A 1 119 ? 10.908 -6.910 0.863 1.00 89.75 119 VAL A C 1
ATOM 961 O O . VAL A 1 119 ? 11.045 -7.184 -0.329 1.00 89.75 119 VAL A O 1
ATOM 964 N N . ASP A 1 120 ? 10.165 -7.637 1.694 1.00 89.56 120 ASP A N 1
ATOM 965 C CA . ASP A 1 120 ? 9.486 -8.871 1.301 1.00 89.56 120 ASP A CA 1
ATOM 966 C C . ASP A 1 120 ? 8.409 -8.617 0.237 1.00 89.56 120 ASP A C 1
ATOM 968 O O . ASP A 1 120 ? 8.349 -9.329 -0.768 1.00 89.56 120 ASP A O 1
ATOM 972 N N . GLU A 1 121 ? 7.586 -7.575 0.391 1.00 93.44 121 GLU A N 1
ATOM 973 C CA . GLU A 1 121 ? 6.543 -7.254 -0.593 1.00 93.44 121 GLU A CA 1
ATOM 974 C C . GLU A 1 121 ? 7.149 -6.826 -1.942 1.00 93.44 121 GLU A C 1
ATOM 976 O O . GLU A 1 121 ? 6.666 -7.250 -2.998 1.00 93.44 121 GLU A O 1
ATOM 981 N N . VAL A 1 122 ? 8.235 -6.040 -1.939 1.00 93.12 122 VAL A N 1
ATOM 982 C CA . VAL A 1 122 ? 8.941 -5.664 -3.178 1.00 93.12 122 VAL A CA 1
ATOM 983 C C . VAL A 1 122 ? 9.639 -6.876 -3.799 1.00 93.12 122 VAL A C 1
ATOM 985 O O . VAL A 1 122 ? 9.609 -7.032 -5.020 1.00 93.12 122 VAL A O 1
ATOM 988 N N . HIS A 1 123 ? 10.211 -7.772 -2.991 1.00 89.38 123 HIS A N 1
ATOM 989 C CA . HIS A 1 123 ? 10.782 -9.029 -3.474 1.00 89.38 123 HIS A CA 1
ATOM 990 C C . HIS A 1 123 ? 9.717 -9.866 -4.193 1.00 89.38 123 HIS A C 1
ATOM 992 O O . HIS A 1 123 ? 9.907 -10.256 -5.346 1.00 89.38 123 HIS A O 1
ATOM 998 N N . ILE A 1 124 ? 8.555 -10.071 -3.561 1.00 91.00 124 ILE A N 1
ATOM 999 C CA . ILE A 1 124 ? 7.415 -10.760 -4.180 1.00 91.00 124 ILE A CA 1
ATOM 1000 C C . ILE A 1 124 ? 7.025 -10.070 -5.490 1.00 91.00 124 ILE A C 1
ATOM 1002 O O . ILE A 1 124 ? 6.810 -10.749 -6.490 1.00 91.00 124 ILE A O 1
ATOM 1006 N N . PHE A 1 125 ? 6.947 -8.737 -5.512 1.00 93.56 125 PHE A N 1
ATOM 1007 C CA . PHE A 1 125 ? 6.610 -7.972 -6.712 1.00 93.56 125 PHE A CA 1
ATOM 1008 C C . PHE A 1 125 ? 7.577 -8.225 -7.877 1.00 93.56 125 PHE A C 1
ATOM 1010 O O . PHE A 1 125 ? 7.112 -8.502 -8.978 1.00 93.56 125 PHE A O 1
ATOM 1017 N N . VAL A 1 126 ? 8.896 -8.189 -7.663 1.00 90.88 126 VAL A N 1
ATOM 1018 C CA . VAL A 1 126 ? 9.893 -8.352 -8.743 1.00 90.88 126 VAL A CA 1
ATOM 1019 C C . VAL A 1 126 ? 9.769 -9.702 -9.456 1.00 90.88 126 VAL A C 1
ATOM 1021 O O . VAL A 1 126 ? 9.917 -9.770 -10.682 1.00 90.88 126 VAL A O 1
ATOM 1024 N N . PHE A 1 127 ? 9.475 -10.759 -8.697 1.00 87.19 127 PHE A N 1
ATOM 1025 C CA . PHE A 1 127 ? 9.385 -12.130 -9.199 1.00 87.19 127 PHE A CA 1
ATOM 1026 C C . PHE A 1 127 ? 7.992 -12.540 -9.685 1.00 87.19 127 PHE A C 1
ATOM 1028 O O . PHE A 1 127 ? 7.817 -13.672 -10.139 1.00 87.19 127 PHE A O 1
ATOM 1035 N N . ARG A 1 128 ? 6.992 -11.648 -9.639 1.00 90.62 128 ARG A N 1
ATOM 1036 C CA . ARG A 1 128 ? 5.677 -11.952 -10.216 1.00 90.62 128 ARG A CA 1
ATOM 1037 C C . ARG A 1 128 ? 5.793 -12.185 -11.731 1.00 90.62 128 ARG A C 1
ATOM 1039 O O . ARG A 1 128 ? 6.512 -11.449 -12.421 1.00 90.62 128 ARG A O 1
ATOM 1046 N N . PRO A 1 129 ? 5.049 -13.165 -12.276 1.00 84.38 129 PRO A N 1
ATOM 1047 C CA . PRO A 1 129 ? 4.899 -13.315 -13.717 1.00 84.38 129 PRO A CA 1
ATOM 1048 C C . PRO A 1 129 ? 4.420 -12.005 -14.356 1.00 84.38 129 PRO A C 1
ATOM 1050 O O . PRO A 1 129 ? 3.639 -11.265 -13.760 1.00 84.38 129 PRO A O 1
ATOM 1053 N N . HIS A 1 130 ? 4.883 -11.722 -15.575 1.00 85.56 130 HIS A N 1
ATOM 1054 C CA . HIS A 1 130 ? 4.491 -10.548 -16.375 1.00 85.56 130 HIS A CA 1
ATOM 1055 C C . HIS A 1 130 ? 4.911 -9.171 -15.832 1.00 85.56 130 HIS A C 1
ATOM 1057 O O . HIS A 1 130 ? 4.507 -8.145 -16.380 1.00 85.56 130 HIS A O 1
ATOM 1063 N N . VAL A 1 131 ? 5.768 -9.107 -14.810 1.00 88.19 131 VAL A N 1
ATOM 1064 C CA . VAL A 1 131 ? 6.381 -7.837 -14.402 1.00 88.19 131 VAL A CA 1
ATOM 1065 C C . VAL A 1 131 ? 7.465 -7.449 -15.404 1.00 88.19 131 VAL A C 1
ATOM 1067 O O . VAL A 1 131 ? 8.497 -8.109 -15.520 1.00 88.19 131 VAL A O 1
ATOM 1070 N N . GLY A 1 132 ? 7.216 -6.368 -16.146 1.00 88.06 132 GLY A N 1
ATOM 1071 C CA . GLY A 1 132 ? 8.125 -5.876 -17.180 1.00 88.06 132 GLY A CA 1
ATOM 1072 C C . GLY A 1 132 ? 9.460 -5.367 -16.627 1.00 88.06 132 GLY A C 1
ATOM 1073 O O . GLY A 1 132 ? 9.556 -4.923 -15.481 1.00 88.06 132 GLY A O 1
ATOM 1074 N N . LEU A 1 133 ? 10.495 -5.357 -17.473 1.00 88.06 133 LEU A N 1
ATOM 1075 C CA . LEU A 1 133 ? 11.862 -4.967 -17.098 1.00 88.06 133 LEU A CA 1
ATOM 1076 C C . LEU A 1 133 ? 11.937 -3.582 -16.436 1.00 88.06 133 LEU A C 1
ATOM 1078 O O . LEU A 1 133 ? 12.664 -3.387 -15.468 1.00 88.06 133 LEU A O 1
ATOM 1082 N N . ARG A 1 134 ? 11.130 -2.625 -16.904 1.00 89.88 134 ARG A N 1
ATOM 1083 C CA . ARG A 1 134 ? 11.072 -1.273 -16.332 1.00 89.88 134 ARG A CA 1
ATOM 1084 C C . ARG A 1 134 ? 10.552 -1.252 -14.891 1.00 89.88 134 ARG A C 1
ATOM 1086 O O . ARG A 1 134 ? 11.055 -0.486 -14.078 1.00 89.88 134 ARG A O 1
ATOM 1093 N N . ALA A 1 135 ? 9.568 -2.085 -14.570 1.00 92.38 135 ALA A N 1
ATOM 1094 C CA . ALA A 1 135 ? 9.051 -2.209 -13.211 1.00 92.38 135 ALA A CA 1
ATOM 1095 C C . ALA A 1 135 ? 10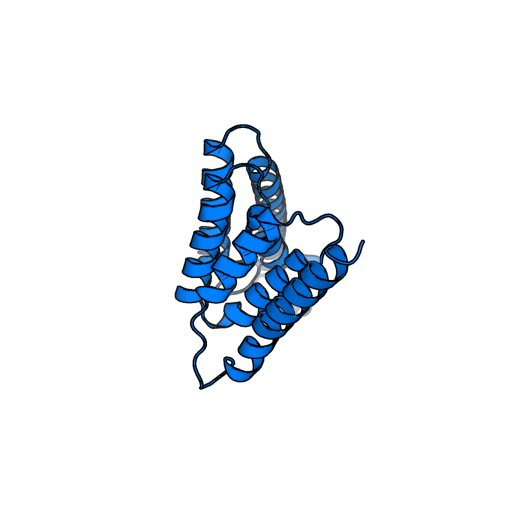.111 -2.817 -12.275 1.00 92.38 135 ALA A C 1
ATOM 1097 O O . ALA A 1 135 ? 10.338 -2.318 -11.174 1.00 92.38 135 ALA A O 1
ATOM 1098 N N . ARG A 1 136 ? 10.836 -3.836 -12.763 1.00 91.19 136 ARG A N 1
ATOM 1099 C CA . ARG A 1 136 ? 11.986 -4.434 -12.061 1.00 91.19 136 ARG A CA 1
ATOM 1100 C C . ARG A 1 136 ? 13.104 -3.414 -11.837 1.00 91.19 136 ARG A C 1
ATOM 1102 O O . ARG A 1 136 ? 13.667 -3.362 -10.751 1.00 91.19 136 ARG A O 1
ATOM 1109 N N . TYR A 1 137 ? 13.372 -2.556 -12.820 1.00 90.56 137 TYR A N 1
ATOM 1110 C CA . TYR A 1 137 ? 14.344 -1.468 -12.704 1.00 90.56 137 TYR A CA 1
ATOM 1111 C C . TYR A 1 137 ? 13.995 -0.482 -11.575 1.00 90.56 137 TYR A C 1
ATOM 1113 O O . TYR A 1 137 ? 14.866 -0.141 -10.778 1.00 90.56 137 TYR A O 1
ATOM 1121 N N . TYR A 1 138 ? 12.729 -0.070 -11.440 1.00 93.12 138 TYR A N 1
ATOM 1122 C CA . TYR A 1 138 ? 12.310 0.788 -10.323 1.00 93.12 138 TYR A CA 1
ATOM 1123 C C . TYR A 1 138 ? 12.424 0.098 -8.962 1.00 93.12 138 TYR A C 1
ATOM 1125 O O . TYR A 1 138 ? 12.848 0.732 -7.997 1.00 93.12 138 TYR A O 1
ATOM 1133 N N . ALA A 1 139 ? 12.104 -1.196 -8.884 1.00 92.25 139 ALA A N 1
ATOM 1134 C CA . ALA A 1 139 ? 12.320 -1.975 -7.669 1.00 92.25 139 ALA A CA 1
ATOM 1135 C C . ALA A 1 139 ? 13.811 -2.049 -7.297 1.00 92.25 139 ALA A C 1
ATOM 1137 O O . ALA A 1 139 ? 14.163 -1.846 -6.141 1.00 92.25 139 ALA A O 1
ATOM 1138 N N . VAL A 1 140 ? 14.698 -2.248 -8.277 1.00 89.75 140 VAL A N 1
ATOM 1139 C CA . VAL A 1 140 ? 16.157 -2.213 -8.083 1.00 89.75 140 VAL A CA 1
ATOM 1140 C C . VAL A 1 140 ? 16.642 -0.843 -7.599 1.00 89.75 140 VAL A C 1
ATOM 1142 O O . VAL A 1 140 ? 17.426 -0.774 -6.653 1.00 89.75 140 VAL A O 1
ATOM 1145 N N . ILE A 1 141 ? 16.166 0.258 -8.196 1.00 90.31 141 ILE A N 1
ATOM 1146 C CA . ILE A 1 141 ? 16.482 1.611 -7.705 1.00 90.31 141 ILE A CA 1
ATOM 1147 C C . ILE A 1 141 ? 16.084 1.743 -6.237 1.00 90.31 141 ILE A C 1
ATOM 1149 O O . ILE A 1 141 ? 16.872 2.238 -5.435 1.00 90.31 141 ILE A O 1
ATOM 1153 N N . PHE A 1 142 ? 14.875 1.300 -5.893 1.00 91.56 142 PHE A N 1
ATOM 1154 C CA . PHE A 1 142 ? 14.396 1.338 -4.521 1.00 91.56 142 PHE A CA 1
ATOM 1155 C C . PHE A 1 142 ? 15.295 0.516 -3.585 1.00 91.56 142 PHE A C 1
ATOM 1157 O O . PHE A 1 142 ? 15.736 1.048 -2.571 1.00 91.56 142 PHE A O 1
ATOM 1164 N N . PHE A 1 143 ? 15.656 -0.723 -3.942 1.00 87.75 143 PHE A N 1
ATOM 1165 C CA . PHE A 1 143 ? 16.551 -1.551 -3.126 1.00 87.75 143 PHE A CA 1
ATOM 1166 C C . PHE A 1 143 ? 17.916 -0.905 -2.884 1.00 87.75 143 PHE A C 1
ATOM 1168 O O . PHE A 1 143 ? 18.414 -0.954 -1.763 1.00 87.75 143 PHE A O 1
ATOM 1175 N N . ASN A 1 144 ? 18.494 -0.248 -3.893 1.00 85.56 144 ASN A N 1
ATOM 1176 C CA . ASN A 1 144 ? 19.756 0.484 -3.744 1.00 85.56 144 ASN A CA 1
ATOM 1177 C C . ASN A 1 144 ? 19.678 1.654 -2.753 1.00 85.56 144 ASN A C 1
ATOM 1179 O O . ASN A 1 144 ? 20.703 2.077 -2.225 1.00 85.56 144 ASN A O 1
ATOM 1183 N N . GLN A 1 145 ? 18.484 2.192 -2.502 1.00 84.25 145 GLN A N 1
ATOM 1184 C CA . GLN A 1 145 ? 18.275 3.292 -1.559 1.00 84.25 145 GLN A CA 1
ATOM 1185 C C . GLN A 1 145 ? 18.028 2.808 -0.123 1.00 84.25 145 GLN A C 1
ATOM 1187 O O . GLN A 1 145 ? 17.992 3.628 0.798 1.00 84.25 145 GLN A O 1
ATOM 1192 N N . ILE A 1 146 ? 17.855 1.500 0.100 1.00 82.00 146 ILE A N 1
ATOM 1193 C CA . ILE A 1 146 ? 17.619 0.963 1.440 1.00 82.00 146 ILE A CA 1
ATOM 1194 C C . ILE A 1 146 ? 18.926 0.985 2.231 1.00 82.00 146 ILE A C 1
ATOM 1196 O O . ILE A 1 146 ? 19.852 0.218 1.980 1.00 82.00 146 ILE A O 1
ATOM 1200 N N . LEU A 1 147 ? 18.973 1.836 3.255 1.00 72.88 147 LEU A N 1
ATOM 1201 C CA . LEU A 1 147 ? 20.066 1.842 4.221 1.00 72.88 147 LEU A CA 1
ATOM 1202 C C . LEU A 1 147 ? 19.946 0.630 5.156 1.00 72.88 147 LEU A C 1
ATOM 1204 O O . LEU A 1 147 ? 19.063 0.563 6.029 1.00 72.88 147 LEU A O 1
ATOM 1208 N N . LEU A 1 148 ? 20.860 -0.320 4.968 1.00 74.62 148 LEU A N 1
ATOM 1209 C CA . LEU A 1 148 ? 21.048 -1.486 5.823 1.00 74.62 148 LEU A CA 1
ATOM 1210 C C . LEU A 1 148 ? 22.074 -1.151 6.911 1.00 74.62 148 LEU A C 1
ATOM 1212 O O . LEU A 1 148 ? 23.184 -0.715 6.619 1.00 74.62 148 LEU A O 1
ATOM 1216 N N . SER A 1 149 ? 21.692 -1.336 8.174 1.00 70.44 149 SER A N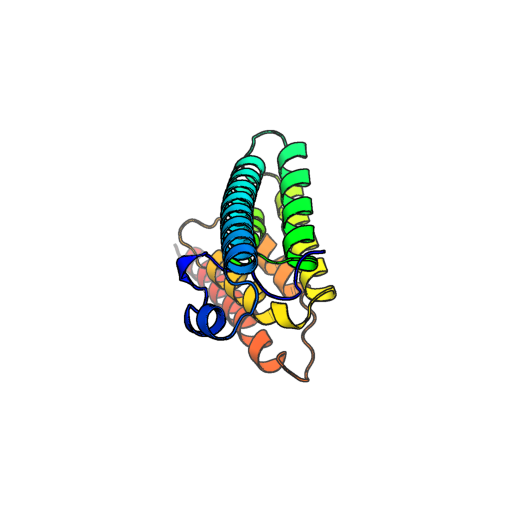 1
ATOM 1217 C CA . SER A 1 149 ? 22.622 -1.210 9.300 1.00 70.44 149 SER A CA 1
ATOM 1218 C C . SER A 1 149 ? 23.284 -2.563 9.558 1.00 70.44 149 SER A C 1
ATOM 1220 O O . SER A 1 149 ? 22.581 -3.567 9.560 1.00 70.44 149 SER A O 1
ATOM 1222 N N . PRO A 1 150 ? 24.591 -2.638 9.849 1.00 67.38 150 PRO A N 1
ATOM 1223 C CA . PRO A 1 150 ? 25.230 -3.897 10.239 1.00 67.38 150 PRO A CA 1
ATOM 1224 C C . PRO A 1 150 ? 24.699 -4.475 11.567 1.00 67.38 150 PRO A C 1
ATOM 1226 O O . PRO A 1 150 ? 25.005 -5.615 11.901 1.00 67.38 150 PRO A O 1
ATOM 1229 N N . HIS A 1 151 ? 23.891 -3.713 12.310 1.00 66.00 151 HIS A N 1
ATOM 1230 C CA . HIS A 1 151 ? 23.271 -4.119 13.571 1.00 66.00 151 HIS A CA 1
ATOM 1231 C C . HIS A 1 151 ? 21.751 -4.281 13.415 1.00 66.00 151 HIS A C 1
ATOM 1233 O O . HIS A 1 151 ? 21.122 -3.584 12.614 1.00 66.00 151 HIS A O 1
ATOM 1239 N N . GLY A 1 152 ? 21.145 -5.149 14.229 1.00 72.19 152 GLY A N 1
ATOM 1240 C CA . GLY A 1 152 ? 19.706 -5.429 14.182 1.00 72.19 152 GLY A CA 1
ATOM 1241 C C . GLY A 1 152 ? 19.332 -6.279 12.967 1.00 72.19 152 GLY A C 1
ATOM 1242 O O . GLY A 1 152 ? 20.017 -7.250 12.664 1.00 72.19 152 GLY A O 1
ATOM 1243 N N . ASP A 1 153 ? 18.266 -5.905 12.259 1.00 68.06 153 ASP A N 1
ATOM 1244 C CA . ASP A 1 153 ? 17.712 -6.699 11.150 1.00 68.06 153 ASP A CA 1
ATOM 1245 C C . ASP A 1 153 ? 18.534 -6.645 9.851 1.00 68.06 153 ASP A C 1
ATOM 1247 O O . ASP A 1 153 ? 18.271 -7.399 8.915 1.00 68.06 153 ASP A O 1
ATOM 1251 N N . GLY A 1 154 ? 19.529 -5.760 9.748 1.00 69.44 154 GLY A N 1
ATOM 1252 C CA . GLY A 1 154 ? 20.224 -5.515 8.483 1.00 69.44 154 GLY A CA 1
ATOM 1253 C C . GLY A 1 154 ? 20.928 -6.723 7.849 1.00 69.44 154 GLY A C 1
ATOM 1254 O O . GLY A 1 154 ? 20.811 -6.855 6.631 1.00 69.44 154 GLY A O 1
ATOM 1255 N N . PRO A 1 155 ? 21.572 -7.645 8.596 1.00 70.62 155 PRO A N 1
ATOM 1256 C CA . PRO A 1 155 ? 22.129 -8.870 8.017 1.00 70.62 155 PRO A CA 1
ATOM 1257 C C . PRO A 1 155 ? 21.072 -9.757 7.341 1.00 70.62 155 PRO A C 1
ATOM 1259 O O . PRO A 1 155 ? 21.328 -10.316 6.277 1.00 70.62 155 PRO A O 1
ATOM 1262 N N . ASN A 1 156 ? 19.864 -9.839 7.911 1.00 71.69 156 ASN A N 1
ATOM 1263 C CA . ASN A 1 156 ? 18.758 -10.614 7.338 1.00 71.69 156 ASN A CA 1
ATOM 1264 C C . ASN A 1 156 ? 18.126 -9.895 6.136 1.00 71.69 156 ASN A C 1
ATOM 1266 O O . ASN A 1 156 ? 17.747 -10.533 5.158 1.00 71.69 156 ASN A O 1
ATOM 1270 N N . LEU A 1 157 ? 18.068 -8.561 6.181 1.00 74.88 157 LEU A N 1
ATOM 1271 C CA . LEU A 1 157 ? 17.523 -7.716 5.113 1.00 74.88 157 LEU A CA 1
ATOM 1272 C C . LEU A 1 157 ? 18.475 -7.532 3.921 1.00 74.88 157 LEU A C 1
ATOM 1274 O O . LEU A 1 157 ? 18.039 -7.075 2.867 1.00 74.88 157 LEU A O 1
ATOM 1278 N N . ALA A 1 158 ? 19.757 -7.881 4.061 1.00 76.38 158 ALA A N 1
ATOM 1279 C CA . ALA A 1 158 ? 20.749 -7.785 2.989 1.00 76.38 158 ALA A CA 1
ATOM 1280 C C . ALA A 1 158 ? 20.613 -8.888 1.932 1.00 76.38 158 ALA A C 1
ATOM 1282 O O . ALA A 1 158 ? 20.989 -8.692 0.776 1.00 76.38 158 ALA A O 1
ATOM 1283 N N . ARG A 1 159 ? 20.070 -10.047 2.315 1.00 80.00 159 ARG A N 1
ATOM 1284 C CA . ARG A 1 159 ? 19.971 -11.212 1.435 1.00 80.00 159 ARG A CA 1
ATOM 1285 C C . ARG A 1 159 ? 18.925 -11.053 0.319 1.00 80.00 159 ARG A C 1
ATOM 1287 O O . ARG A 1 159 ? 19.303 -11.273 -0.829 1.00 80.00 159 ARG A O 1
ATOM 1294 N N . PRO A 1 160 ? 17.675 -10.611 0.575 1.00 78.56 160 PRO A N 1
ATOM 1295 C CA . PRO A 1 160 ? 16.673 -10.489 -0.486 1.00 78.56 160 PRO A CA 1
ATOM 1296 C C . PRO A 1 160 ? 17.081 -9.553 -1.640 1.00 78.56 160 PRO A C 1
ATOM 1298 O O . PRO A 1 160 ? 16.904 -9.944 -2.793 1.00 78.56 160 PRO A O 1
ATOM 1301 N N . PRO A 1 161 ? 17.685 -8.367 -1.402 1.00 78.31 161 PRO A N 1
ATOM 1302 C CA . PRO A 1 161 ? 18.213 -7.540 -2.486 1.00 78.31 161 PRO A CA 1
ATOM 1303 C C . PRO A 1 161 ? 19.281 -8.258 -3.322 1.00 78.31 161 PRO A C 1
ATOM 1305 O O . PRO A 1 161 ? 19.236 -8.191 -4.547 1.00 78.31 161 PRO A O 1
ATOM 1308 N N . LEU A 1 162 ? 20.218 -8.973 -2.686 1.00 82.62 162 LEU A N 1
ATOM 1309 C CA . LEU A 1 162 ? 21.257 -9.740 -3.386 1.00 82.62 162 LEU A CA 1
ATOM 1310 C C . LEU A 1 162 ? 20.663 -10.864 -4.237 1.00 82.62 162 LEU A C 1
ATOM 1312 O O . LEU A 1 162 ? 21.039 -11.010 -5.400 1.00 82.62 162 LEU A O 1
ATOM 1316 N N . ASP A 1 163 ? 19.708 -11.615 -3.689 1.00 81.81 163 ASP A N 1
ATOM 1317 C CA . ASP A 1 163 ? 19.011 -12.679 -4.413 1.00 81.81 163 ASP A CA 1
ATOM 1318 C C . ASP A 1 163 ? 18.281 -12.115 -5.645 1.00 81.81 163 ASP A C 1
ATOM 1320 O O . ASP A 1 163 ? 18.350 -12.696 -6.729 1.00 81.81 163 ASP A O 1
ATOM 1324 N N . ILE A 1 164 ? 17.672 -10.929 -5.519 1.00 81.75 164 ILE A N 1
ATOM 1325 C CA . ILE A 1 164 ? 17.063 -10.202 -6.639 1.00 81.75 164 ILE A CA 1
ATOM 1326 C C . ILE A 1 164 ? 18.106 -9.818 -7.689 1.00 81.75 164 ILE A C 1
ATOM 1328 O O . ILE A 1 164 ? 17.891 -10.089 -8.869 1.00 81.75 164 ILE A O 1
ATOM 1332 N N . TYR A 1 165 ? 19.243 -9.234 -7.295 1.00 84.56 165 TYR A N 1
ATOM 1333 C CA . TYR A 1 165 ? 20.308 -8.874 -8.237 1.00 84.56 165 TYR A CA 1
ATOM 1334 C C . TYR A 1 165 ? 20.818 -10.083 -9.018 1.00 84.56 165 TYR A C 1
ATOM 1336 O O . TYR A 1 165 ? 20.884 -10.033 -10.247 1.00 84.56 165 TYR A O 1
ATOM 1344 N N . PHE A 1 166 ? 21.129 -11.184 -8.329 1.00 86.38 166 PHE A N 1
ATOM 1345 C CA . PHE A 1 166 ? 21.615 -12.399 -8.979 1.00 86.38 166 PHE A CA 1
ATOM 1346 C C . PHE A 1 166 ? 20.561 -13.046 -9.871 1.00 86.38 166 PHE A C 1
ATOM 1348 O O . PHE A 1 166 ? 20.899 -13.521 -10.954 1.00 86.38 166 PHE A O 1
ATOM 1355 N N . ALA A 1 167 ? 19.297 -13.077 -9.452 1.00 83.88 167 ALA A N 1
ATOM 1356 C CA . ALA A 1 167 ? 18.236 -13.665 -10.256 1.00 83.88 167 ALA A CA 1
ATOM 1357 C C . ALA A 1 167 ? 17.918 -12.826 -11.500 1.00 83.88 167 ALA A C 1
ATOM 1359 O O . ALA A 1 167 ? 17.728 -13.388 -12.577 1.00 83.88 167 ALA A O 1
ATOM 1360 N N . LEU A 1 168 ? 17.912 -11.494 -11.383 1.00 83.06 168 LEU A N 1
ATOM 1361 C CA . LEU A 1 168 ? 17.769 -10.600 -12.533 1.00 83.06 168 LEU A CA 1
ATOM 1362 C C . LEU A 1 168 ? 18.949 -10.744 -13.493 1.00 83.06 168 LEU A C 1
ATOM 1364 O O . LEU A 1 168 ? 18.730 -10.856 -14.693 1.00 83.06 168 LEU A O 1
ATOM 1368 N N . PHE A 1 169 ? 20.177 -10.800 -12.972 1.00 86.00 169 PHE A N 1
ATOM 1369 C CA . PHE A 1 169 ? 21.372 -11.014 -13.785 1.00 86.00 169 PHE A CA 1
ATOM 1370 C C . PHE A 1 169 ? 21.308 -12.344 -14.543 1.00 86.00 169 PHE A C 1
ATOM 1372 O O . PHE A 1 169 ? 21.447 -12.346 -15.759 1.00 86.00 169 PHE A O 1
ATOM 1379 N N . LYS A 1 170 ? 21.012 -13.454 -13.848 1.00 85.38 170 LYS A N 1
ATOM 1380 C CA . LYS A 1 170 ? 20.828 -14.778 -14.468 1.00 85.38 170 LYS A CA 1
ATOM 1381 C C . LYS A 1 170 ? 19.736 -14.767 -15.536 1.00 85.38 170 LYS A C 1
ATOM 1383 O O . LYS A 1 170 ? 19.925 -15.331 -16.602 1.00 85.38 170 LYS A O 1
ATOM 1388 N N . GLY A 1 171 ? 18.612 -14.110 -15.259 1.00 81.94 171 GLY A N 1
ATOM 1389 C CA . GLY A 1 171 ? 17.523 -13.990 -16.222 1.00 81.94 171 GLY A CA 1
ATOM 1390 C C . GLY A 1 171 ? 17.927 -13.240 -17.491 1.00 81.94 171 GLY A C 1
ATOM 1391 O O . GLY A 1 171 ? 17.518 -13.651 -18.565 1.00 81.94 171 GLY A O 1
ATOM 1392 N N . LEU A 1 172 ? 18.731 -12.178 -17.368 1.00 81.19 172 LEU A N 1
ATOM 1393 C CA . LEU A 1 172 ? 19.194 -11.381 -18.508 1.00 81.19 172 LEU A CA 1
ATOM 1394 C C . LEU A 1 172 ? 20.242 -12.119 -19.348 1.00 81.19 172 LEU A C 1
ATOM 1396 O O . LEU A 1 172 ? 20.120 -12.143 -20.566 1.00 81.19 172 LEU A O 1
ATOM 1400 N N . ILE A 1 173 ? 21.227 -12.769 -18.716 1.00 87.88 173 ILE A N 1
ATOM 1401 C CA . ILE A 1 173 ? 22.248 -13.527 -19.461 1.00 87.88 173 ILE A CA 1
ATOM 1402 C C . ILE A 1 173 ? 21.649 -14.739 -20.184 1.00 87.88 173 ILE A C 1
ATOM 1404 O O . ILE A 1 173 ? 22.093 -15.072 -21.269 1.00 87.88 173 ILE A O 1
ATOM 1408 N N . SER A 1 174 ? 20.623 -15.385 -19.617 1.00 80.81 174 SER A N 1
ATOM 1409 C CA . SER A 1 174 ? 19.979 -16.543 -20.249 1.00 80.81 174 SER A CA 1
ATOM 1410 C C . SER A 1 174 ? 19.025 -16.174 -21.386 1.00 80.81 174 SER A C 1
ATOM 1412 O O . SER A 1 174 ? 18.649 -17.056 -22.147 1.00 80.81 174 SER A O 1
ATOM 1414 N N . THR A 1 175 ? 18.610 -14.909 -21.499 1.00 65.88 175 THR A N 1
ATOM 1415 C CA . THR A 1 175 ? 17.816 -14.420 -22.640 1.00 65.88 175 THR A CA 1
ATOM 1416 C C . THR A 1 175 ? 18.665 -13.947 -23.817 1.00 65.88 175 THR A C 1
ATOM 1418 O O . THR A 1 175 ? 18.112 -13.772 -24.894 1.00 65.88 175 THR A O 1
ATOM 1421 N N . ASP A 1 176 ? 19.971 -13.738 -23.620 1.00 56.41 176 ASP A N 1
ATOM 1422 C CA . ASP A 1 176 ? 20.908 -13.332 -24.681 1.00 56.41 176 ASP A CA 1
ATOM 1423 C C . ASP A 1 176 ? 21.507 -14.541 -25.445 1.00 56.41 176 ASP A C 1
ATOM 1425 O O . ASP A 1 176 ? 22.210 -14.348 -26.436 1.00 56.41 176 ASP A O 1
ATOM 1429 N N . ASP A 1 177 ? 21.223 -15.776 -25.003 1.00 46.03 177 ASP A N 1
ATOM 1430 C CA . ASP A 1 177 ? 21.682 -17.042 -25.610 1.00 46.03 177 ASP A CA 1
ATOM 1431 C C . ASP A 1 177 ? 20.650 -17.685 -26.586 1.00 46.03 177 ASP A C 1
ATOM 1433 O O . ASP A 1 177 ? 20.847 -18.821 -27.027 1.00 46.03 177 ASP A O 1
ATOM 1437 N N . GLU A 1 178 ? 19.572 -16.975 -26.957 1.00 37.41 178 GLU A N 1
ATOM 1438 C CA . GLU A 1 178 ? 18.619 -17.327 -28.041 1.00 37.41 178 GLU A CA 1
ATOM 1439 C C . GLU A 1 178 ? 18.605 -16.264 -29.152 1.00 37.41 178 GLU A C 1
ATOM 1441 O O . GLU A 1 178 ? 18.508 -16.659 -30.340 1.00 37.41 178 GLU A O 1
#